Protein AF-A0A7U6KP76-F1 (afdb_monomer_lite)

Radius of gyration: 17.8 Å; chains: 1; bounding box: 44×35×62 Å

Sequence (121 aa):
MTNNLALEFPNYSSHRLFSEAQISKIESLHIPTIIRFMLADRYETKFINSTSSTWEFFYSGRKEYIDFTEENYLDKHEIKLLKFFLAYYSQINSPAYLSRYFKQVRSEFHKLIKMTTLLVI

Secondary structure (DSSP, 8-state):
-------------S---S-HHHHHHHHH----SEEE-TT--TTS--EEETTSSEEEEEETTEEEEEES---TT--HHHHHHHHHHHHHHHHHS-GGGHHHHHHHHHHHHHHHHHHHHHTT-

pLDDT: mean 84.82, std 16.93, range [37.19, 97.56]

Structure (mmCIF, N/CA/C/O backbone):
data_AF-A0A7U6KP76-F1
#
_entry.id   AF-A0A7U6KP76-F1
#
loop_
_atom_site.group_PDB
_atom_site.id
_atom_site.type_symbol
_atom_site.label_atom_id
_atom_site.label_alt_id
_atom_site.label_comp_id
_atom_site.label_asym_id
_atom_site.label_entity_id
_atom_site.label_seq_id
_atom_site.pdbx_PDB_ins_code
_atom_site.Cartn_x
_atom_site.Cartn_y
_atom_site.Cartn_z
_atom_site.occupancy
_atom_site.B_iso_or_equiv
_atom_site.auth_seq_id
_atom_site.auth_comp_id
_atom_site.auth_asym_id
_atom_site.auth_atom_id
_atom_site.pdbx_PDB_model_num
ATOM 1 N N . MET A 1 1 ? -1.600 22.925 43.875 1.00 37.19 1 MET A N 1
ATOM 2 C CA . MET A 1 1 ? -1.995 23.386 42.526 1.00 37.19 1 MET A CA 1
ATOM 3 C C . MET A 1 1 ? -2.269 22.147 41.692 1.00 37.19 1 MET A C 1
ATOM 5 O O . MET A 1 1 ? -1.614 21.139 41.903 1.00 37.19 1 MET A O 1
ATOM 9 N N . THR A 1 2 ? -3.336 22.188 40.908 1.00 39.00 2 THR A N 1
ATOM 10 C CA . THR A 1 2 ? -4.122 21.065 40.381 1.00 39.00 2 THR A CA 1
ATOM 11 C C . THR A 1 2 ? -3.349 20.126 39.450 1.00 39.00 2 THR A C 1
ATOM 13 O O . THR A 1 2 ? -2.859 20.544 38.405 1.00 39.00 2 THR A O 1
ATOM 16 N N . ASN A 1 3 ? -3.318 18.835 39.802 1.00 47.19 3 ASN A N 1
ATOM 17 C CA . ASN A 1 3 ? -3.003 17.749 38.877 1.00 47.19 3 ASN A CA 1
ATOM 18 C C . ASN A 1 3 ? -4.165 17.629 37.886 1.00 47.19 3 ASN A C 1
ATOM 20 O O . ASN A 1 3 ? -5.166 16.976 38.178 1.00 47.19 3 ASN A O 1
ATOM 24 N N . ASN A 1 4 ? -4.056 18.280 36.732 1.00 51.50 4 ASN A N 1
ATOM 25 C CA . ASN A 1 4 ? -4.952 18.008 35.616 1.00 51.50 4 ASN A CA 1
ATOM 26 C C . ASN A 1 4 ? -4.583 16.637 35.038 1.00 51.50 4 ASN A C 1
ATOM 28 O O . ASN A 1 4 ? -3.812 16.537 34.090 1.00 51.50 4 ASN A O 1
ATOM 32 N N . LEU A 1 5 ? -5.150 15.577 35.618 1.00 55.56 5 LEU A N 1
ATOM 33 C CA . LEU A 1 5 ? -5.383 14.315 34.919 1.00 55.56 5 LEU A CA 1
ATOM 34 C C . LEU A 1 5 ? -6.484 14.580 33.887 1.00 55.56 5 LEU A C 1
ATOM 36 O O . LEU A 1 5 ? -7.627 14.156 34.055 1.00 55.56 5 LEU A O 1
ATOM 40 N N . ALA A 1 6 ? -6.169 15.361 32.852 1.00 56.75 6 ALA A N 1
ATOM 41 C CA . ALA A 1 6 ? -6.983 15.339 31.655 1.00 56.75 6 ALA A CA 1
ATOM 42 C C . ALA A 1 6 ? -6.924 13.891 31.165 1.00 56.75 6 ALA A C 1
ATOM 44 O O . ALA A 1 6 ? -5.860 13.398 30.800 1.00 56.75 6 ALA A O 1
ATOM 45 N N . LEU A 1 7 ? -8.049 13.183 31.269 1.00 52.12 7 LEU A N 1
ATOM 46 C CA . LEU A 1 7 ? -8.255 11.935 30.555 1.00 52.12 7 LEU A CA 1
ATOM 47 C C . LEU A 1 7 ? -8.071 12.279 29.078 1.00 52.12 7 LEU A C 1
ATOM 49 O O . LEU A 1 7 ? -8.972 12.833 28.450 1.00 52.12 7 LEU A O 1
ATOM 53 N N . GLU A 1 8 ? -6.872 12.040 28.553 1.00 48.31 8 GLU A N 1
ATOM 54 C CA . GLU A 1 8 ? -6.623 12.081 27.123 1.00 48.31 8 GLU A CA 1
ATOM 55 C C . GLU A 1 8 ? -7.457 10.956 26.522 1.00 48.31 8 GLU A C 1
ATOM 57 O O . GLU A 1 8 ? -7.080 9.784 26.545 1.00 48.31 8 GLU A O 1
ATOM 62 N N . PHE A 1 9 ? -8.652 11.304 26.051 1.00 46.28 9 PHE A N 1
ATOM 63 C CA . PHE A 1 9 ? -9.411 10.407 25.206 1.00 46.28 9 PHE A CA 1
ATOM 64 C C . PHE A 1 9 ? -8.574 10.215 23.946 1.00 46.28 9 PHE A C 1
ATOM 66 O O . PHE A 1 9 ? -8.256 11.207 23.281 1.00 46.28 9 PHE A O 1
ATOM 73 N N . PRO A 1 10 ? -8.175 8.977 23.620 1.00 47.88 10 PRO A N 1
ATOM 74 C CA . PRO A 1 10 ? -7.457 8.738 22.387 1.00 47.88 10 PRO A CA 1
ATOM 75 C C . PRO A 1 10 ? -8.313 9.282 21.249 1.00 47.88 10 PRO A C 1
ATOM 77 O O . PRO A 1 10 ? -9.529 9.074 21.230 1.00 47.88 10 PRO A O 1
ATOM 80 N N . ASN A 1 11 ? -7.684 10.018 20.337 1.00 48.66 11 ASN A N 1
ATOM 81 C CA . ASN A 1 11 ? -8.315 10.481 19.111 1.00 48.66 11 ASN A CA 1
ATOM 82 C C . ASN A 1 11 ? -8.588 9.255 18.229 1.00 48.66 11 ASN A C 1
ATOM 84 O O . ASN A 1 11 ? -7.824 8.933 17.320 1.00 48.66 11 ASN A O 1
ATOM 88 N N . TYR A 1 12 ? -9.613 8.491 18.593 1.00 48.12 12 TYR A N 1
ATOM 89 C CA . TYR A 1 12 ? -10.129 7.415 17.780 1.00 48.12 12 TYR A CA 1
ATOM 90 C C . TYR A 1 12 ? -10.826 8.068 16.594 1.00 48.12 12 TYR A C 1
ATOM 92 O O . TYR A 1 12 ? -11.663 8.958 16.764 1.00 48.12 12 TYR A O 1
ATOM 100 N N . SER A 1 13 ? -10.493 7.606 15.391 1.00 55.88 13 SER A N 1
ATOM 101 C CA . SER A 1 13 ? -11.395 7.724 14.254 1.00 55.88 13 SER A CA 1
ATOM 102 C C . SER A 1 13 ? -12.809 7.393 14.743 1.00 55.88 13 SER A C 1
ATOM 104 O O . SER A 1 13 ? -13.042 6.389 15.417 1.00 55.88 13 SER A O 1
ATOM 106 N N . SER A 1 14 ? -13.774 8.267 14.454 1.00 58.50 14 SER A N 1
ATOM 107 C CA . SER A 1 14 ? -15.172 8.086 14.880 1.00 58.50 14 SER A CA 1
ATOM 108 C C . SER A 1 14 ? -15.816 6.813 14.311 1.00 58.50 14 SER A C 1
ATOM 110 O O . SER A 1 14 ? -16.914 6.436 14.714 1.00 58.50 14 SER A O 1
ATOM 112 N N . HIS A 1 15 ? -15.129 6.139 13.388 1.00 68.19 15 HIS A N 1
ATOM 113 C CA . HIS A 1 15 ? -15.445 4.814 12.897 1.00 68.19 15 HIS A CA 1
ATOM 114 C C . HIS A 1 15 ? -14.357 3.839 13.344 1.00 68.19 15 HIS A C 1
ATOM 116 O O . HIS A 1 15 ? -13.188 3.993 13.015 1.00 68.19 15 HIS A O 1
ATOM 122 N N . ARG A 1 16 ? -14.754 2.793 14.065 1.00 73.56 16 ARG A N 1
ATOM 123 C CA . ARG A 1 16 ? -13.848 1.716 14.446 1.00 73.56 16 ARG A CA 1
ATOM 124 C C . ARG A 1 16 ? -14.246 0.444 13.712 1.00 73.56 16 ARG A C 1
ATOM 126 O O . ARG A 1 16 ? -15.211 -0.209 14.099 1.00 73.56 16 ARG A O 1
ATOM 133 N N . LEU A 1 17 ? -13.516 0.095 12.651 1.00 85.69 17 LEU A N 1
ATOM 134 C CA . LEU A 1 17 ? -13.758 -1.147 11.900 1.00 85.69 17 LEU A CA 1
ATOM 135 C C . LEU A 1 17 ? -13.255 -2.396 12.629 1.00 85.69 17 LEU A C 1
ATOM 137 O O . LEU A 1 17 ? -13.798 -3.484 12.442 1.00 85.69 17 LEU A O 1
ATOM 141 N N . PHE A 1 18 ? -12.199 -2.246 13.426 1.00 88.44 18 PHE A N 1
ATOM 142 C CA . PHE A 1 18 ? -11.435 -3.368 13.960 1.00 88.44 18 PHE A CA 1
ATOM 143 C C . PHE A 1 18 ? -11.498 -3.433 15.488 1.00 88.44 18 PHE A C 1
ATOM 145 O O . PHE A 1 18 ? -11.360 -2.424 16.185 1.00 88.44 18 PHE A O 1
ATOM 152 N N . SER A 1 19 ? -11.648 -4.642 16.028 1.00 90.44 19 SER A N 1
ATOM 153 C CA . SER A 1 19 ? -11.484 -4.911 17.46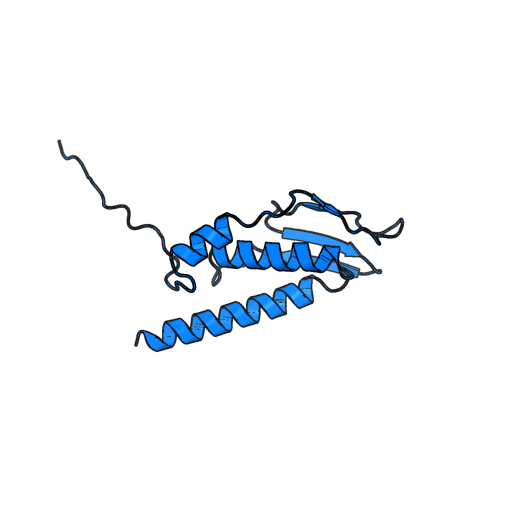1 1.00 90.44 19 SER A CA 1
ATOM 154 C C . SER A 1 19 ? -10.027 -4.728 17.909 1.00 90.44 19 SER A C 1
ATOM 156 O O . SER A 1 19 ? -9.117 -4.717 17.083 1.00 90.44 19 SER A O 1
ATOM 158 N N . GLU A 1 20 ? -9.772 -4.631 19.218 1.00 90.38 20 GLU A N 1
ATOM 159 C CA . GLU A 1 20 ? -8.400 -4.524 19.759 1.00 90.38 20 GLU A CA 1
ATOM 160 C C . GLU A 1 20 ? -7.499 -5.686 19.311 1.00 90.38 20 GLU A C 1
ATOM 162 O O . GLU A 1 20 ? -6.354 -5.490 18.907 1.00 90.38 20 GLU A O 1
ATOM 167 N N . ALA A 1 21 ? -8.036 -6.911 19.312 1.00 93.88 21 ALA A N 1
ATOM 168 C CA . ALA A 1 21 ? -7.302 -8.090 18.863 1.00 93.88 21 ALA A CA 1
ATOM 169 C C . ALA A 1 21 ? -6.927 -8.002 17.371 1.00 93.88 21 ALA A C 1
ATOM 171 O O . ALA A 1 21 ? -5.828 -8.397 16.976 1.00 93.88 21 ALA A O 1
ATOM 172 N N . GLN A 1 22 ? -7.820 -7.455 16.538 1.00 94.75 22 GLN A N 1
ATOM 173 C CA . GLN A 1 22 ? -7.550 -7.222 15.119 1.00 94.75 22 GLN A CA 1
ATOM 174 C C . GLN A 1 22 ? -6.529 -6.099 14.918 1.00 94.75 22 GLN A C 1
ATOM 176 O O . GLN A 1 22 ? -5.614 -6.273 14.117 1.00 94.75 22 GLN A O 1
ATOM 181 N N . ILE A 1 23 ? -6.625 -5.000 15.673 1.00 94.50 23 ILE A N 1
ATOM 182 C CA . ILE A 1 23 ? -5.647 -3.903 15.653 1.00 94.50 23 ILE A CA 1
ATOM 183 C C . ILE A 1 23 ? -4.249 -4.426 15.976 1.00 94.50 23 ILE A C 1
ATOM 185 O O . ILE A 1 23 ? -3.334 -4.230 15.180 1.00 94.50 23 ILE A O 1
ATOM 189 N N . SER A 1 24 ? -4.094 -5.183 17.064 1.00 95.00 24 SER A N 1
ATOM 190 C CA . SER A 1 24 ? -2.806 -5.783 17.432 1.00 95.00 24 SER A CA 1
ATOM 191 C C . SER A 1 24 ? -2.238 -6.654 16.302 1.00 95.00 24 SER A C 1
ATOM 193 O O . SER A 1 24 ? -1.043 -6.606 15.987 1.00 95.00 24 SER A O 1
ATOM 195 N N . LYS A 1 25 ? -3.102 -7.405 15.604 1.00 97.38 25 LYS A N 1
ATOM 196 C CA . LYS A 1 25 ? -2.679 -8.203 14.451 1.00 97.38 25 LYS A CA 1
ATOM 197 C C . LYS A 1 25 ? -2.247 -7.333 13.270 1.00 97.38 25 LYS A C 1
ATOM 199 O O . LYS A 1 25 ? -1.211 -7.627 12.675 1.00 97.38 25 LYS A O 1
ATOM 204 N N . ILE A 1 26 ? -2.985 -6.270 12.957 1.00 96.75 26 ILE A N 1
ATOM 205 C CA . ILE A 1 26 ? -2.635 -5.300 11.909 1.00 96.75 26 ILE A CA 1
ATOM 206 C C . ILE A 1 26 ? -1.294 -4.638 12.231 1.00 96.75 26 ILE A C 1
ATOM 208 O O . ILE A 1 26 ? -0.431 -4.526 11.363 1.00 96.75 26 ILE A O 1
ATOM 212 N N . GLU A 1 27 ? -1.070 -4.252 13.485 1.00 95.38 27 GLU A N 1
ATOM 213 C CA . GLU A 1 27 ? 0.185 -3.656 13.934 1.00 95.38 27 GLU A CA 1
ATOM 214 C C . GLU A 1 27 ? 1.376 -4.614 13.788 1.00 95.38 27 GLU A C 1
ATOM 216 O O . GLU A 1 27 ? 2.469 -4.171 13.432 1.00 95.38 27 GLU A O 1
ATOM 221 N N . SER A 1 28 ? 1.160 -5.922 13.939 1.00 97.31 28 SER A N 1
ATOM 222 C CA . SER A 1 28 ? 2.197 -6.942 13.727 1.00 97.31 28 SER A CA 1
ATOM 223 C C . SER A 1 28 ? 2.551 -7.203 12.255 1.00 97.31 28 SER A C 1
ATOM 225 O O . SER A 1 28 ? 3.560 -7.853 11.979 1.00 97.31 28 SER A O 1
ATOM 227 N N . LEU A 1 29 ? 1.749 -6.718 11.295 1.00 97.56 29 LEU A N 1
ATOM 228 C CA . LEU A 1 29 ? 2.018 -6.935 9.872 1.00 97.56 29 LEU A CA 1
ATOM 229 C C . LEU A 1 29 ? 3.313 -6.237 9.455 1.00 97.56 29 LEU A C 1
ATOM 231 O O . LEU A 1 29 ? 3.464 -5.019 9.600 1.00 97.56 29 LEU A O 1
ATOM 235 N N . HIS A 1 30 ? 4.227 -7.022 8.889 1.00 96.25 30 HIS A N 1
ATOM 236 C CA . HIS A 1 30 ? 5.468 -6.521 8.324 1.00 96.25 30 HIS A CA 1
ATOM 237 C C . HIS A 1 30 ? 5.252 -6.033 6.888 1.00 96.25 30 HIS A C 1
ATOM 239 O O . HIS A 1 30 ? 4.746 -6.768 6.040 1.00 96.25 30 HIS A O 1
ATOM 245 N N . ILE A 1 31 ? 5.686 -4.802 6.614 1.00 97.12 31 ILE A N 1
ATOM 246 C CA . ILE A 1 31 ? 5.787 -4.237 5.268 1.00 97.12 31 ILE A CA 1
ATOM 247 C C . ILE A 1 31 ? 7.263 -3.886 5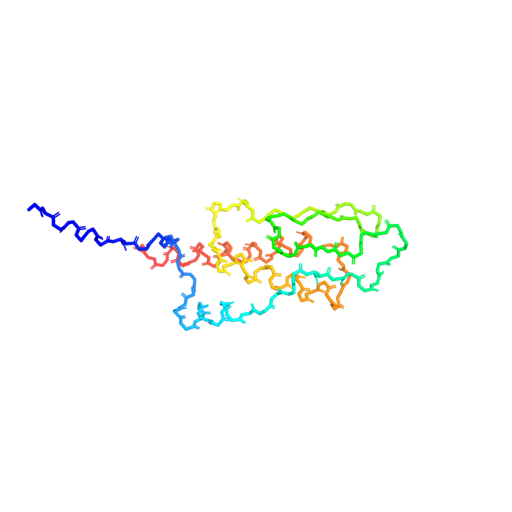.061 1.00 97.12 31 ILE A C 1
ATOM 249 O O . ILE A 1 31 ? 7.786 -3.066 5.821 1.00 97.12 31 ILE A O 1
ATOM 253 N N . PRO A 1 32 ? 7.952 -4.476 4.069 1.00 95.81 32 PRO A N 1
ATOM 254 C CA . PRO A 1 32 ? 9.335 -4.120 3.781 1.00 95.81 32 PRO A CA 1
ATOM 255 C C . PRO A 1 32 ? 9.461 -2.626 3.467 1.00 95.81 32 PRO A C 1
ATOM 257 O O . PRO A 1 32 ? 8.673 -2.095 2.684 1.00 95.81 32 PRO A O 1
ATOM 260 N N . THR A 1 33 ? 10.465 -1.945 4.027 1.00 97.25 33 THR A N 1
ATOM 261 C CA . THR A 1 33 ? 10.745 -0.523 3.732 1.00 97.25 33 THR A CA 1
ATOM 262 C C . THR A 1 33 ? 10.943 -0.293 2.236 1.00 97.25 33 THR A C 1
ATOM 264 O O . THR A 1 33 ? 10.459 0.687 1.682 1.00 97.25 33 THR A O 1
ATOM 267 N N . ILE A 1 34 ? 11.622 -1.226 1.566 1.00 97.44 34 ILE A N 1
ATOM 268 C CA . ILE A 1 34 ? 11.840 -1.208 0.120 1.00 97.44 34 ILE A CA 1
ATOM 269 C C . ILE A 1 34 ? 11.036 -2.347 -0.495 1.00 97.44 34 ILE A C 1
ATOM 271 O O . ILE A 1 34 ? 11.324 -3.517 -0.246 1.00 97.44 34 ILE A O 1
ATOM 275 N N . ILE A 1 35 ? 10.069 -2.003 -1.338 1.00 96.81 35 ILE A N 1
ATOM 276 C CA . ILE A 1 35 ? 9.288 -2.965 -2.117 1.00 96.81 35 ILE A CA 1
ATOM 277 C C . ILE A 1 35 ? 9.878 -2.978 -3.525 1.00 96.81 35 ILE A C 1
ATOM 279 O O . ILE A 1 35 ? 9.795 -1.979 -4.238 1.00 96.81 35 ILE A O 1
ATOM 283 N N . ARG A 1 36 ? 10.523 -4.082 -3.915 1.00 95.81 36 ARG A N 1
ATOM 284 C CA . ARG A 1 36 ? 11.181 -4.220 -5.224 1.00 95.81 36 ARG A CA 1
ATOM 285 C C . ARG A 1 36 ? 10.200 -4.729 -6.274 1.00 95.81 36 ARG A C 1
ATOM 287 O O . ARG A 1 36 ? 9.453 -5.668 -6.014 1.00 95.81 36 ARG A O 1
ATOM 294 N N . PHE A 1 37 ? 10.255 -4.162 -7.472 1.00 95.06 37 PHE A N 1
ATOM 295 C CA . PHE A 1 37 ? 9.531 -4.665 -8.635 1.00 95.06 37 PHE A CA 1
ATOM 296 C C . PHE A 1 37 ? 10.439 -5.638 -9.386 1.00 95.06 37 PHE A C 1
ATOM 298 O O . PHE A 1 37 ? 11.285 -5.239 -10.184 1.00 95.06 37 PHE A O 1
ATOM 305 N N . MET A 1 38 ? 10.295 -6.929 -9.082 1.00 88.81 38 MET A N 1
ATOM 306 C CA . MET A 1 38 ? 11.218 -7.978 -9.543 1.00 88.81 38 MET A CA 1
ATOM 307 C C . MET A 1 38 ? 11.266 -8.130 -11.067 1.00 88.81 38 MET A C 1
ATOM 309 O O . MET A 1 38 ? 12.284 -8.549 -11.608 1.00 88.81 38 MET A O 1
ATOM 313 N N . LEU A 1 39 ? 10.184 -7.761 -11.754 1.00 88.75 39 LEU A N 1
ATOM 314 C CA . LEU A 1 39 ? 10.047 -7.854 -13.207 1.00 88.75 39 LEU A CA 1
ATOM 315 C C . LEU A 1 39 ? 10.267 -6.504 -13.908 1.00 88.75 39 LEU A C 1
ATOM 317 O O . LEU A 1 39 ? 9.831 -6.331 -15.041 1.00 88.75 39 LEU A O 1
ATOM 321 N N . ALA A 1 40 ? 10.866 -5.520 -13.231 1.00 92.69 40 ALA A N 1
ATOM 322 C CA . ALA A 1 40 ? 11.071 -4.197 -13.806 1.00 92.69 40 ALA A CA 1
ATOM 323 C C . ALA A 1 40 ? 12.167 -4.196 -14.886 1.00 92.69 40 ALA A C 1
ATOM 325 O O . ALA A 1 40 ? 13.336 -4.460 -14.581 1.00 92.69 40 ALA A O 1
ATOM 326 N N . ASP A 1 41 ? 11.840 -3.785 -16.109 1.00 92.38 41 ASP A N 1
ATOM 327 C CA . ASP A 1 41 ? 12.790 -3.608 -17.214 1.00 92.38 41 ASP A CA 1
ATOM 328 C C . ASP A 1 41 ? 13.586 -2.296 -17.080 1.00 92.38 41 ASP A C 1
ATOM 330 O O . ASP A 1 41 ? 13.240 -1.424 -16.286 1.00 92.38 41 ASP A O 1
ATOM 334 N N . ARG A 1 42 ? 14.715 -2.156 -17.787 1.00 94.12 42 ARG A N 1
ATOM 335 C CA . ARG A 1 42 ? 15.760 -1.119 -17.659 1.00 94.12 42 ARG A CA 1
ATOM 336 C C . ARG A 1 42 ? 15.251 0.291 -17.349 1.00 94.12 42 ARG A C 1
ATOM 338 O O . ARG A 1 42 ? 15.852 0.955 -16.511 1.00 94.12 42 ARG A O 1
ATOM 345 N N . TYR A 1 43 ? 14.189 0.727 -18.017 1.00 94.19 43 TYR A N 1
ATOM 346 C CA . TYR A 1 43 ? 13.666 2.094 -17.936 1.00 94.19 43 TYR A CA 1
ATOM 347 C C . TYR A 1 43 ? 12.539 2.273 -16.910 1.00 94.19 43 TYR A C 1
ATOM 349 O O . TYR A 1 43 ? 12.017 3.372 -16.751 1.00 94.19 43 TYR A O 1
ATOM 357 N N . GLU A 1 44 ? 12.156 1.206 -16.215 1.00 96.19 44 GLU A N 1
ATOM 358 C CA . GLU A 1 44 ? 11.116 1.214 -15.194 1.00 96.19 44 GLU A CA 1
ATOM 359 C C . GLU A 1 44 ? 11.699 1.481 -13.803 1.00 96.19 44 GLU A C 1
ATOM 361 O O . GLU A 1 44 ? 12.848 1.143 -13.491 1.00 96.19 44 GLU A O 1
ATOM 366 N N . THR A 1 45 ? 10.872 2.054 -12.932 1.00 97.31 45 THR A N 1
ATOM 367 C CA . THR A 1 45 ? 11.167 2.176 -11.507 1.00 97.31 45 THR A CA 1
ATOM 368 C C . THR A 1 45 ? 11.394 0.788 -10.91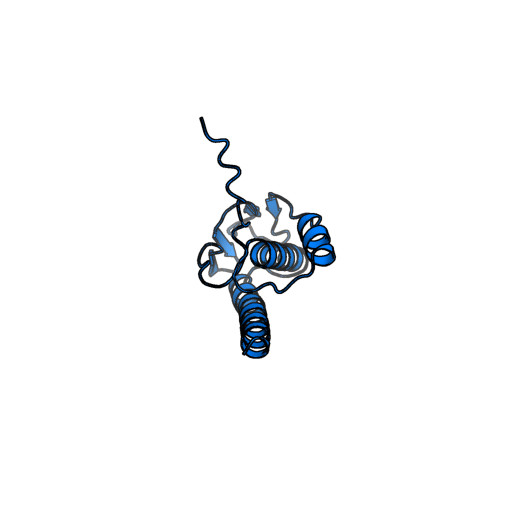0 1.00 97.31 45 THR A C 1
ATOM 370 O O . THR A 1 45 ? 10.620 -0.137 -11.131 1.00 97.31 45 THR A O 1
ATOM 373 N N . LYS A 1 46 ? 12.473 0.629 -10.138 1.00 96.12 46 LYS A N 1
ATOM 374 C CA . LYS A 1 46 ? 12.897 -0.678 -9.604 1.00 96.12 46 LYS A CA 1
ATOM 375 C C . LYS A 1 46 ? 12.320 -1.005 -8.238 1.00 96.12 46 LYS A C 1
ATOM 377 O O . LYS A 1 46 ? 12.280 -2.170 -7.846 1.00 96.12 46 LYS A O 1
ATOM 382 N N . PHE A 1 47 ? 11.949 0.017 -7.484 1.00 96.88 47 PHE A N 1
ATOM 383 C CA . PHE A 1 47 ? 11.420 -0.132 -6.143 1.00 96.88 47 PHE A CA 1
ATOM 384 C C . PHE A 1 47 ? 10.667 1.120 -5.714 1.00 96.88 47 PHE A C 1
ATOM 386 O O . PHE A 1 47 ? 10.874 2.201 -6.264 1.00 96.88 47 PHE A O 1
ATOM 393 N N . ILE A 1 48 ? 9.854 0.964 -4.678 1.00 97.38 48 ILE A N 1
ATOM 394 C CA . ILE A 1 48 ? 9.205 2.060 -3.960 1.00 97.38 48 ILE A CA 1
ATOM 395 C C . ILE A 1 48 ? 9.556 1.992 -2.473 1.00 97.38 48 ILE A C 1
ATOM 397 O O . ILE A 1 48 ? 9.851 0.916 -1.940 1.00 97.38 48 ILE A O 1
ATOM 401 N N . ASN A 1 49 ? 9.526 3.148 -1.807 1.00 97.38 49 ASN A N 1
ATOM 402 C CA . ASN A 1 49 ? 9.686 3.239 -0.361 1.00 97.38 49 ASN A CA 1
ATOM 403 C C . ASN A 1 49 ? 8.312 3.178 0.323 1.00 97.38 49 ASN A C 1
ATOM 405 O O . ASN A 1 49 ? 7.509 4.106 0.205 1.00 97.38 49 ASN A O 1
ATOM 409 N N . SER A 1 50 ? 8.045 2.101 1.060 1.00 95.38 50 SER A N 1
ATOM 410 C CA . SER A 1 50 ? 6.748 1.869 1.701 1.00 95.38 50 SER A CA 1
ATOM 411 C C . SER A 1 50 ? 6.446 2.833 2.853 1.00 95.38 50 SER A C 1
ATOM 413 O O . SER A 1 50 ? 5.271 3.060 3.169 1.00 95.38 50 SER A O 1
ATOM 415 N N . THR A 1 51 ? 7.476 3.450 3.445 1.00 94.88 51 THR A N 1
ATOM 416 C CA . THR A 1 51 ? 7.306 4.427 4.532 1.00 94.88 51 THR A CA 1
ATOM 417 C C . THR A 1 51 ? 6.817 5.780 4.030 1.00 94.88 51 THR A C 1
ATOM 419 O O . THR A 1 51 ? 6.236 6.532 4.808 1.00 94.88 51 THR A O 1
ATOM 422 N N . SER A 1 52 ? 6.970 6.068 2.733 1.00 95.44 52 SER A N 1
ATOM 423 C CA . SER A 1 52 ? 6.455 7.292 2.123 1.00 95.44 52 SER A CA 1
ATOM 424 C C . SER A 1 52 ? 4.931 7.371 2.230 1.00 95.44 52 SER A C 1
ATOM 426 O O . SER A 1 52 ? 4.222 6.364 2.120 1.00 95.44 52 SER A O 1
ATOM 428 N N . SER A 1 53 ? 4.418 8.580 2.437 1.00 93.31 53 SER A N 1
ATOM 429 C CA . SER A 1 53 ? 2.984 8.876 2.429 1.00 93.31 53 SER A CA 1
ATOM 430 C C . SER A 1 53 ? 2.389 8.902 1.018 1.00 93.31 53 SER A C 1
ATOM 432 O O . SER A 1 53 ? 1.175 8.868 0.859 1.00 93.31 53 SER A O 1
ATOM 434 N N . THR A 1 54 ? 3.241 8.877 -0.007 1.00 95.38 54 THR A N 1
ATOM 435 C CA . THR A 1 54 ? 2.861 8.741 -1.414 1.00 95.38 54 THR A CA 1
ATOM 436 C C . THR A 1 54 ? 3.758 7.721 -2.107 1.00 95.38 54 THR A C 1
ATOM 438 O O . THR A 1 54 ? 4.955 7.633 -1.818 1.00 95.38 54 THR A O 1
ATOM 441 N N . TRP A 1 55 ? 3.202 6.939 -3.030 1.00 96.94 55 TRP A N 1
ATOM 442 C CA . TRP A 1 55 ? 3.972 6.087 -3.935 1.00 96.94 55 TRP A CA 1
ATOM 443 C C . TRP A 1 55 ? 3.833 6.602 -5.358 1.00 96.94 55 TRP A C 1
ATOM 445 O O . TRP A 1 55 ? 2.739 6.625 -5.917 1.00 96.94 55 TRP A O 1
ATOM 455 N N . GLU A 1 56 ? 4.962 6.974 -5.947 1.00 97.06 56 GLU A N 1
ATOM 456 C CA . GLU A 1 56 ? 5.073 7.416 -7.330 1.00 97.06 56 GLU A CA 1
ATOM 457 C C . GLU A 1 56 ? 6.100 6.539 -8.037 1.00 97.06 56 GLU A C 1
ATOM 459 O O . GLU A 1 56 ? 7.208 6.336 -7.534 1.00 97.06 56 GLU A O 1
ATOM 464 N N . PHE A 1 57 ? 5.730 5.988 -9.189 1.00 97.56 57 PHE A N 1
ATOM 465 C CA . PHE A 1 57 ? 6.629 5.141 -9.962 1.00 97.56 57 PHE A CA 1
ATOM 466 C C . PHE A 1 57 ? 6.230 5.087 -11.436 1.00 97.56 57 PHE A C 1
ATOM 468 O O . PHE A 1 57 ? 5.081 5.332 -11.804 1.00 97.56 57 PHE A O 1
ATOM 475 N N . PHE A 1 58 ? 7.195 4.756 -12.288 1.00 97.19 58 PHE A N 1
ATOM 476 C CA . PHE A 1 58 ? 6.990 4.510 -13.708 1.00 97.19 58 PHE A CA 1
ATOM 477 C C . PHE A 1 58 ? 7.137 3.017 -14.002 1.00 97.19 58 PHE A C 1
ATOM 479 O O . PHE A 1 58 ? 8.172 2.424 -13.696 1.00 97.19 58 PHE A O 1
ATOM 486 N N . TYR A 1 59 ? 6.111 2.402 -14.584 1.00 96.06 59 TYR A N 1
ATOM 487 C CA . TYR A 1 5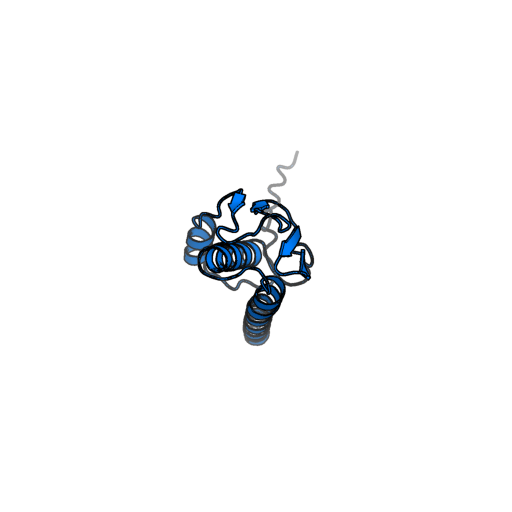9 ? 6.103 0.976 -14.903 1.00 96.06 59 TYR A CA 1
ATOM 488 C C . TYR A 1 59 ? 5.214 0.700 -16.121 1.00 96.06 59 TYR A C 1
ATOM 490 O O . TYR A 1 59 ? 4.144 1.290 -16.266 1.00 96.06 59 TYR A O 1
ATOM 498 N N . SER A 1 60 ? 5.658 -0.175 -17.023 1.00 93.00 60 SER A N 1
ATOM 499 C CA . SER A 1 60 ? 4.978 -0.557 -18.268 1.00 93.00 60 SER A CA 1
ATOM 500 C C . SER A 1 60 ? 4.501 0.638 -19.103 1.00 93.00 60 SER A C 1
ATOM 502 O O . SER A 1 60 ? 3.371 0.672 -19.596 1.00 93.00 60 SER A O 1
ATOM 504 N N . GLY A 1 61 ? 5.357 1.656 -19.235 1.00 92.75 61 GLY A N 1
ATOM 505 C CA . GLY A 1 61 ? 5.062 2.860 -20.015 1.00 92.75 61 GLY A CA 1
ATOM 506 C C . GLY A 1 61 ? 4.122 3.860 -19.332 1.00 92.75 61 GLY A C 1
ATOM 507 O O . GLY A 1 61 ? 3.688 4.814 -19.976 1.00 92.75 61 GLY A O 1
ATOM 508 N N . ARG A 1 62 ? 3.770 3.657 -18.056 1.00 92.00 62 ARG A N 1
ATOM 509 C CA . ARG A 1 62 ? 2.789 4.477 -17.330 1.00 92.00 62 ARG A CA 1
ATOM 510 C C . ARG A 1 62 ? 3.365 5.024 -16.037 1.00 92.00 62 ARG A C 1
ATOM 512 O O . ARG A 1 62 ? 4.135 4.356 -15.355 1.00 92.00 62 ARG A O 1
ATOM 519 N N . LYS A 1 63 ? 2.943 6.239 -15.694 1.00 95.25 63 LYS A N 1
ATOM 520 C CA . LYS A 1 63 ? 3.179 6.839 -14.384 1.00 95.25 63 LYS A CA 1
ATOM 521 C C . LYS A 1 63 ? 2.018 6.481 -13.460 1.00 95.25 63 LYS A C 1
ATOM 523 O O . LYS A 1 63 ? 0.871 6.795 -13.766 1.00 95.25 63 LYS A O 1
ATOM 528 N N . GLU A 1 64 ? 2.332 5.845 -12.346 1.00 95.94 64 GLU A N 1
ATOM 529 C CA . GLU A 1 64 ? 1.397 5.516 -11.276 1.00 95.94 64 GLU A CA 1
ATOM 530 C C . GLU A 1 64 ? 1.630 6.464 -10.095 1.00 95.94 64 GLU A C 1
ATOM 532 O O . GLU A 1 64 ? 2.770 6.814 -9.777 1.00 95.94 64 GLU A O 1
ATOM 537 N N . TYR A 1 65 ? 0.540 6.880 -9.452 1.00 95.62 65 TYR A N 1
ATOM 538 C CA . TYR A 1 65 ? 0.560 7.723 -8.262 1.00 95.62 65 TYR A CA 1
ATOM 539 C C . TYR A 1 65 ? -0.503 7.244 -7.273 1.00 95.62 65 TYR A C 1
ATOM 541 O O . TYR A 1 65 ? -1.667 7.048 -7.637 1.00 95.62 65 TYR A O 1
ATOM 549 N N . ILE A 1 66 ? -0.085 7.029 -6.030 1.00 95.31 66 ILE A N 1
ATOM 550 C CA . ILE A 1 66 ? -0.929 6.612 -4.913 1.00 95.31 66 ILE A CA 1
ATOM 551 C C . ILE A 1 66 ? -0.649 7.556 -3.755 1.00 95.31 66 ILE A C 1
ATOM 553 O O . ILE A 1 66 ? 0.495 7.671 -3.320 1.00 95.31 66 ILE A O 1
ATOM 557 N N . ASP A 1 67 ? -1.697 8.193 -3.249 1.00 93.38 67 ASP A N 1
ATOM 558 C CA . ASP A 1 67 ? -1.629 9.078 -2.096 1.00 93.38 67 ASP A CA 1
ATOM 559 C C . ASP A 1 67 ? -2.335 8.429 -0.903 1.00 93.38 67 ASP A C 1
ATOM 561 O O . ASP A 1 67 ? -3.516 8.084 -0.981 1.00 93.38 67 ASP A O 1
ATOM 565 N N . PHE A 1 68 ? -1.593 8.228 0.187 1.00 91.25 68 PHE A N 1
ATOM 566 C CA . PHE A 1 68 ? -2.125 7.697 1.440 1.00 91.25 68 PHE A CA 1
ATOM 567 C C . PHE A 1 68 ? -2.540 8.811 2.415 1.00 91.25 68 PHE A C 1
ATOM 569 O O . PHE A 1 68 ? -3.029 8.484 3.490 1.00 91.25 68 PHE A O 1
ATOM 576 N N . THR A 1 69 ? -2.354 10.086 2.048 1.00 85.12 69 THR A N 1
ATOM 577 C CA . THR A 1 69 ? -2.675 11.274 2.863 1.00 85.12 69 THR A CA 1
ATOM 578 C C . THR A 1 69 ? -4.057 11.861 2.597 1.00 85.12 69 THR A C 1
ATOM 580 O O . THR A 1 69 ? -4.489 12.747 3.331 1.00 85.12 69 THR A O 1
ATOM 583 N N . GLU A 1 70 ? -4.785 11.376 1.580 1.00 65.56 70 GLU A N 1
ATOM 584 C CA . GLU A 1 70 ? -6.211 11.685 1.386 1.00 65.56 70 GLU A CA 1
ATOM 585 C C . GLU A 1 70 ? -7.037 11.003 2.504 1.00 65.56 70 GLU A C 1
ATOM 587 O O . GLU A 1 70 ? -7.767 10.035 2.290 1.00 65.56 70 GLU A O 1
ATOM 592 N N . GLU A 1 71 ? -6.850 11.501 3.725 1.00 57.16 71 GLU A N 1
ATOM 593 C CA . GLU A 1 71 ? -7.121 10.888 5.031 1.00 57.16 71 GLU A CA 1
ATOM 594 C C . GLU A 1 71 ? -8.529 11.147 5.559 1.00 57.16 71 GLU A C 1
ATOM 596 O O . GLU A 1 71 ? -8.863 10.695 6.649 1.00 57.16 71 GLU A O 1
ATOM 601 N N . ASN A 1 72 ? -9.398 11.834 4.812 1.00 60.59 72 ASN A N 1
ATOM 602 C CA . ASN A 1 72 ? -10.689 12.262 5.364 1.00 60.59 72 ASN A CA 1
ATOM 603 C C . ASN A 1 72 ? -11.584 11.100 5.846 1.00 60.59 72 ASN A C 1
ATOM 605 O O . ASN A 1 72 ? -12.571 11.359 6.530 1.00 60.59 72 ASN A O 1
ATOM 609 N N . TYR A 1 73 ? -11.263 9.838 5.519 1.00 65.94 73 TYR A N 1
ATOM 610 C CA . TYR A 1 73 ? -12.094 8.685 5.874 1.00 65.94 73 TYR A CA 1
ATOM 611 C C . TYR A 1 73 ? -11.360 7.388 6.239 1.00 65.94 73 TYR A C 1
ATOM 613 O O . TYR A 1 73 ? -12.054 6.414 6.493 1.00 65.94 73 TYR A O 1
ATOM 621 N N . LEU A 1 74 ? -10.024 7.323 6.255 1.00 84.56 74 LEU A N 1
ATOM 622 C CA . LEU A 1 74 ? -9.301 6.108 6.667 1.00 84.56 74 LEU A CA 1
ATOM 623 C C . LEU A 1 74 ? -8.401 6.420 7.855 1.00 84.56 74 LEU A C 1
ATOM 625 O O . LEU A 1 74 ? -7.691 7.422 7.831 1.00 84.56 74 LEU A O 1
ATOM 629 N N . ASP A 1 75 ? -8.392 5.548 8.859 1.00 87.00 75 ASP A N 1
ATOM 630 C CA . ASP A 1 75 ? -7.457 5.650 9.966 1.00 87.00 75 ASP A CA 1
ATOM 631 C C . ASP A 1 75 ? -6.137 4.919 9.667 1.00 87.00 75 ASP A C 1
ATOM 633 O O . ASP A 1 75 ? -5.941 4.261 8.634 1.00 87.00 75 ASP A O 1
ATOM 637 N N . LYS A 1 76 ? -5.164 5.084 10.568 1.00 90.06 76 LYS A N 1
ATOM 638 C CA . LYS A 1 76 ? -3.809 4.536 10.414 1.00 90.06 76 LYS A CA 1
ATOM 639 C C . LYS A 1 76 ? -3.788 3.014 10.191 1.00 90.06 76 LYS A C 1
ATOM 641 O O . LYS A 1 76 ? -2.870 2.512 9.539 1.00 90.06 76 LYS A O 1
ATOM 646 N N . HIS A 1 77 ? -4.757 2.269 10.723 1.00 91.88 77 HIS A N 1
ATOM 647 C CA . HIS A 1 77 ? -4.845 0.816 10.605 1.00 91.88 77 HIS A CA 1
ATOM 648 C C . HIS A 1 77 ? -5.407 0.397 9.245 1.00 91.88 77 HIS A C 1
ATOM 650 O O . HIS A 1 77 ? -4.841 -0.517 8.637 1.00 91.88 77 HIS A O 1
ATOM 656 N N . GLU A 1 78 ? -6.437 1.074 8.714 1.00 92.12 78 GLU A N 1
ATOM 657 C CA . GLU A 1 78 ? -6.874 0.839 7.331 1.00 92.12 78 GLU A CA 1
ATOM 658 C C . GLU A 1 78 ? -5.757 1.191 6.348 1.00 92.12 78 GLU A C 1
ATOM 660 O O . GLU A 1 78 ? -5.480 0.412 5.435 1.00 92.12 78 GLU A O 1
ATOM 665 N N . ILE A 1 79 ? -5.054 2.311 6.563 1.00 92.81 79 ILE A N 1
ATOM 666 C CA . ILE A 1 79 ? -3.902 2.701 5.735 1.00 92.81 79 ILE A CA 1
ATOM 667 C C . ILE A 1 79 ? -2.811 1.627 5.792 1.00 92.81 79 ILE A C 1
ATOM 669 O O . ILE A 1 79 ? -2.264 1.245 4.753 1.00 92.81 79 ILE A O 1
ATOM 673 N N . LYS A 1 80 ? -2.500 1.094 6.982 1.00 95.06 80 LYS A N 1
ATOM 674 C CA . LYS A 1 80 ? -1.502 0.028 7.137 1.00 95.06 80 LYS A CA 1
ATOM 675 C C . LYS A 1 80 ? -1.903 -1.245 6.394 1.00 95.06 80 LYS A C 1
ATOM 677 O O . LYS A 1 80 ? -1.078 -1.791 5.661 1.00 95.06 80 LYS A O 1
ATOM 682 N N . LEU A 1 81 ? -3.146 -1.703 6.540 1.00 95.44 81 LEU A N 1
ATOM 683 C CA . LEU A 1 81 ? -3.653 -2.866 5.803 1.00 95.44 81 LEU A CA 1
ATOM 684 C C . LEU A 1 81 ? -3.610 -2.645 4.296 1.00 95.44 81 LEU A C 1
ATOM 686 O O . LEU A 1 81 ? -3.180 -3.517 3.544 1.00 95.44 81 LEU A O 1
ATOM 690 N N . LEU A 1 82 ? -4.017 -1.462 3.855 1.00 94.62 82 LEU A N 1
ATOM 691 C CA . LEU A 1 82 ? -4.025 -1.105 2.453 1.00 94.62 82 LEU A CA 1
ATOM 692 C C . LEU A 1 82 ? -2.598 -1.115 1.876 1.00 94.62 82 LEU A C 1
ATOM 694 O O . LEU A 1 82 ? -2.363 -1.741 0.841 1.00 94.62 82 LEU A O 1
ATOM 698 N N . LYS A 1 83 ? -1.619 -0.520 2.573 1.00 96.19 83 LYS A N 1
ATOM 699 C CA . LYS A 1 83 ? -0.199 -0.601 2.189 1.00 96.19 83 LYS A CA 1
ATOM 700 C C . LYS A 1 83 ? 0.301 -2.044 2.171 1.00 96.19 83 LYS A C 1
ATOM 702 O O . LYS A 1 83 ? 1.013 -2.419 1.243 1.00 96.19 83 LYS A O 1
ATOM 707 N N . PHE A 1 84 ? -0.088 -2.860 3.152 1.00 96.88 84 PHE A N 1
ATOM 708 C CA . PHE A 1 84 ? 0.277 -4.275 3.215 1.00 96.88 84 PHE A CA 1
ATOM 709 C C . PHE A 1 84 ? -0.252 -5.059 2.005 1.00 96.88 84 PHE A C 1
ATOM 711 O O . PHE A 1 84 ? 0.522 -5.758 1.349 1.00 96.88 84 PHE A O 1
ATOM 718 N N . PHE A 1 85 ? -1.531 -4.903 1.651 1.00 95.62 85 PHE A N 1
ATOM 719 C CA . PHE A 1 85 ? -2.120 -5.585 0.496 1.00 95.62 85 PHE A CA 1
ATOM 720 C C . PHE A 1 85 ? -1.470 -5.171 -0.820 1.00 95.62 85 PHE A C 1
ATOM 722 O O . PHE A 1 85 ? -1.167 -6.033 -1.642 1.00 95.62 85 PHE A O 1
ATOM 729 N N . LEU A 1 86 ? -1.212 -3.876 -1.017 1.00 95.81 86 LEU A N 1
ATOM 730 C CA . LEU A 1 86 ? -0.540 -3.401 -2.226 1.00 95.81 86 LEU A CA 1
ATOM 731 C C . LEU A 1 86 ? 0.910 -3.886 -2.302 1.00 95.81 86 LEU A C 1
ATOM 733 O O . LEU A 1 86 ? 1.353 -4.310 -3.369 1.00 95.81 86 LEU A O 1
ATOM 737 N N . ALA A 1 87 ? 1.634 -3.868 -1.178 1.00 95.69 87 ALA A N 1
ATOM 738 C CA . ALA A 1 87 ? 2.990 -4.394 -1.104 1.00 95.69 87 ALA A CA 1
ATOM 739 C C . ALA A 1 87 ? 3.008 -5.872 -1.497 1.00 95.69 87 ALA A C 1
ATOM 741 O O . ALA A 1 87 ? 3.717 -6.238 -2.432 1.00 95.69 87 ALA A O 1
ATOM 742 N N . TYR A 1 88 ? 2.167 -6.694 -0.866 1.00 94.31 88 TYR A N 1
ATOM 743 C CA . TYR A 1 88 ? 2.057 -8.114 -1.180 1.00 94.31 88 TYR A CA 1
ATOM 744 C C . TYR A 1 88 ? 1.670 -8.346 -2.646 1.00 94.31 88 TYR A C 1
ATOM 746 O O . TYR A 1 88 ? 2.367 -9.071 -3.351 1.00 94.31 88 TYR A O 1
ATOM 754 N N . TYR A 1 89 ? 0.630 -7.664 -3.139 1.00 93.44 89 TYR A N 1
ATOM 755 C CA . TYR A 1 89 ? 0.187 -7.756 -4.531 1.00 93.44 89 TYR A CA 1
ATOM 756 C C . TYR A 1 89 ? 1.324 -7.450 -5.514 1.00 93.44 89 TYR A C 1
ATOM 758 O O . TYR A 1 89 ? 1.519 -8.198 -6.467 1.00 93.44 89 TYR A O 1
ATOM 766 N N . SER A 1 90 ? 2.111 -6.398 -5.269 1.00 93.50 90 SER A N 1
ATOM 767 C CA . SER A 1 90 ? 3.223 -6.001 -6.146 1.00 93.50 90 SER A CA 1
ATOM 768 C C . SER A 1 90 ? 4.394 -6.991 -6.180 1.00 93.50 90 SER A C 1
ATOM 770 O O . SER A 1 90 ? 5.227 -6.914 -7.079 1.00 93.50 90 SER A O 1
ATOM 772 N N . GLN A 1 91 ? 4.487 -7.900 -5.201 1.00 91.00 91 GLN A N 1
ATOM 773 C CA . GLN A 1 91 ? 5.512 -8.949 -5.189 1.00 91.00 91 GLN A CA 1
ATOM 774 C C . GLN A 1 91 ? 5.129 -10.148 -6.058 1.00 91.00 91 GLN A C 1
ATOM 776 O O . GLN A 1 91 ? 6.010 -10.833 -6.568 1.00 91.00 91 GLN A O 1
ATOM 781 N N . ILE A 1 92 ? 3.830 -10.406 -6.224 1.00 90.69 92 ILE A N 1
ATOM 782 C CA . ILE A 1 92 ? 3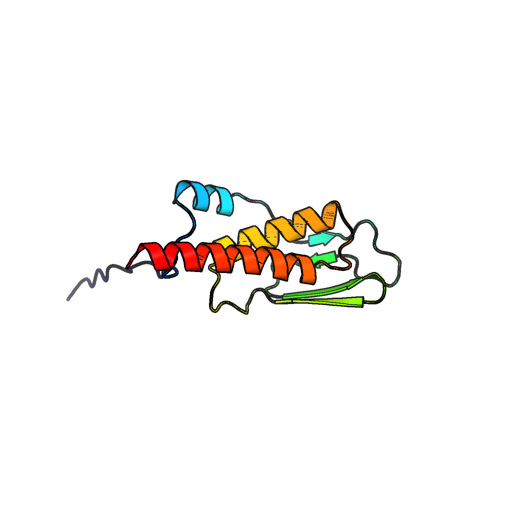.317 -11.570 -6.961 1.00 90.69 92 ILE A CA 1
ATOM 783 C C . ILE A 1 92 ? 2.731 -11.206 -8.333 1.00 90.69 92 ILE A C 1
ATOM 785 O O . ILE A 1 92 ? 2.608 -12.074 -9.191 1.00 90.69 92 ILE A O 1
ATOM 789 N N . ASN A 1 93 ? 2.386 -9.935 -8.556 1.00 91.12 93 ASN A N 1
ATOM 790 C CA . ASN A 1 93 ? 1.747 -9.439 -9.772 1.00 91.12 93 ASN A CA 1
ATOM 791 C C . ASN A 1 93 ? 2.457 -8.194 -10.318 1.00 91.12 93 ASN A C 1
ATOM 793 O O . ASN A 1 93 ? 3.206 -7.515 -9.616 1.00 91.12 93 ASN A O 1
ATOM 797 N N . SER A 1 94 ? 2.148 -7.841 -11.568 1.00 91.31 94 SER A N 1
ATOM 798 C CA . SER A 1 94 ? 2.615 -6.587 -12.167 1.00 91.31 94 SER A CA 1
ATOM 799 C C . SER A 1 94 ? 2.095 -5.357 -11.396 1.00 91.31 94 SER A C 1
ATOM 801 O O . SER A 1 94 ? 0.883 -5.254 -11.161 1.00 91.31 94 SER A O 1
ATOM 803 N N . PRO A 1 95 ? 2.965 -4.385 -11.056 1.00 93.25 95 PRO A N 1
ATOM 804 C CA . PRO A 1 95 ? 2.576 -3.139 -10.398 1.00 93.25 95 PRO A CA 1
ATOM 805 C C . PRO A 1 95 ? 1.954 -2.105 -11.355 1.00 93.25 95 PRO A C 1
ATOM 807 O O . PRO A 1 95 ? 1.539 -1.045 -10.894 1.00 93.25 95 PRO A O 1
ATOM 810 N N . ALA A 1 96 ? 1.825 -2.400 -12.658 1.00 91.50 96 ALA A N 1
ATOM 811 C CA . ALA A 1 96 ? 1.340 -1.475 -13.696 1.00 91.50 96 ALA A CA 1
ATOM 812 C C . ALA A 1 96 ? -0.056 -0.862 -13.455 1.00 91.50 96 ALA A C 1
ATOM 814 O O . ALA A 1 96 ? -0.441 0.056 -14.169 1.00 91.50 96 ALA A O 1
ATOM 815 N N . TYR A 1 97 ? -0.828 -1.390 -12.500 1.00 91.19 97 TYR A N 1
ATOM 816 C CA . TYR A 1 97 ? -2.173 -0.914 -12.157 1.00 91.19 97 TYR A CA 1
ATOM 817 C C . TYR A 1 97 ? -2.382 -0.783 -10.646 1.00 91.19 97 TYR A C 1
ATOM 819 O O . TYR A 1 97 ? -3.513 -0.879 -10.159 1.00 91.19 97 TYR A O 1
ATOM 827 N N . LEU A 1 98 ? -1.307 -0.610 -9.874 1.00 94.19 98 LEU A N 1
ATOM 828 C CA . LEU A 1 98 ? -1.383 -0.614 -8.414 1.00 94.19 98 LEU A CA 1
ATOM 829 C C . LEU A 1 98 ? -2.319 0.483 -7.877 1.00 94.19 98 LEU A C 1
ATOM 831 O O . LEU A 1 98 ? -3.059 0.226 -6.928 1.00 94.19 98 LEU A O 1
ATOM 835 N N . SER A 1 99 ? -2.392 1.658 -8.521 1.00 94.44 99 SER A N 1
ATOM 836 C CA . SER A 1 99 ? -3.343 2.715 -8.134 1.00 94.44 99 SER A CA 1
ATOM 837 C C . SER A 1 99 ? -4.808 2.322 -8.351 1.00 94.44 99 SER A C 1
ATOM 839 O O . SER A 1 99 ? -5.697 2.772 -7.625 1.00 94.44 99 SER A O 1
ATOM 841 N N . ARG A 1 100 ? -5.094 1.445 -9.321 1.00 93.88 100 ARG A N 1
ATOM 842 C CA . ARG A 1 100 ? -6.442 0.907 -9.536 1.00 93.88 100 ARG A CA 1
ATOM 843 C C . ARG A 1 100 ? -6.830 -0.047 -8.407 1.00 93.88 100 ARG A C 1
ATOM 845 O O . ARG A 1 100 ? -7.960 0.032 -7.926 1.00 93.88 100 ARG A O 1
ATOM 852 N N . TYR A 1 101 ? -5.912 -0.908 -7.972 1.00 93.62 101 TYR A N 1
ATOM 853 C CA . TYR A 1 101 ? -6.133 -1.795 -6.825 1.00 93.62 101 TYR A CA 1
ATOM 854 C C . TYR A 1 101 ? -6.282 -1.011 -5.525 1.00 93.62 101 TYR A C 1
ATOM 856 O O . TYR A 1 101 ? -7.197 -1.287 -4.753 1.00 93.62 101 TYR A O 1
ATOM 864 N N . PHE A 1 102 ? -5.469 0.030 -5.336 1.00 94.38 102 PHE A N 1
ATOM 865 C CA . PHE A 1 102 ? -5.627 0.981 -4.238 1.00 94.38 102 PHE A CA 1
ATOM 866 C C . PHE A 1 102 ? -7.054 1.532 -4.173 1.00 94.38 102 PHE A C 1
ATOM 868 O O . PHE A 1 102 ? -7.715 1.416 -3.143 1.00 94.38 102 PHE A O 1
ATOM 875 N N . LYS A 1 103 ? -7.562 2.071 -5.289 1.00 93.19 103 LYS A N 1
ATOM 876 C CA . LYS A 1 103 ? -8.914 2.646 -5.365 1.00 93.19 103 LYS A CA 1
ATOM 877 C C . LYS A 1 103 ? -10.008 1.623 -5.050 1.00 93.19 103 LYS A C 1
ATOM 879 O O . LYS A 1 103 ? -10.980 1.977 -4.389 1.00 93.19 103 LYS A O 1
ATOM 884 N N . GLN A 1 104 ? -9.852 0.375 -5.498 1.00 92.94 104 GLN A N 1
ATOM 885 C CA . GLN A 1 104 ? -10.802 -0.705 -5.209 1.00 92.94 104 GLN A CA 1
ATOM 886 C C . GLN A 1 104 ? -10.825 -1.046 -3.717 1.00 92.94 104 GLN A C 1
ATOM 888 O O . GLN A 1 104 ? -11.878 -0.955 -3.095 1.00 92.94 104 GLN A O 1
ATOM 893 N N . VAL A 1 105 ? -9.667 -1.352 -3.125 1.00 91.50 105 VAL A N 1
ATOM 894 C CA . VAL A 1 105 ? -9.556 -1.695 -1.695 1.00 91.50 105 VAL A CA 1
ATOM 895 C C . VAL A 1 105 ? -10.042 -0.536 -0.818 1.00 91.50 105 VAL A C 1
ATOM 897 O O . VAL A 1 105 ? -10.834 -0.744 0.098 1.00 91.50 105 VAL A O 1
ATOM 900 N N . ARG A 1 106 ? -9.650 0.703 -1.149 1.00 91.19 106 ARG A N 1
ATOM 901 C CA . ARG A 1 106 ? -10.135 1.922 -0.482 1.00 91.19 106 ARG A CA 1
ATOM 902 C C . ARG A 1 106 ? -11.658 2.033 -0.543 1.00 91.19 106 ARG A C 1
ATOM 904 O O . ARG A 1 106 ? -12.289 2.368 0.454 1.00 91.19 106 ARG A O 1
ATOM 911 N N . SER A 1 107 ? -12.258 1.748 -1.700 1.00 90.81 107 SER A N 1
ATOM 912 C CA . SER A 1 107 ? -13.714 1.776 -1.848 1.00 90.81 107 SER A CA 1
ATOM 913 C C . SER A 1 107 ? -14.411 0.744 -0.963 1.00 90.81 107 SER A C 1
ATOM 915 O O . SER A 1 107 ? -15.504 1.035 -0.481 1.00 90.81 107 SER A O 1
ATOM 917 N N . GLU A 1 108 ? -13.828 -0.436 -0.757 1.00 90.31 108 GLU A N 1
ATOM 918 C CA . GLU A 1 108 ? -14.404 -1.445 0.137 1.00 90.31 108 GLU A CA 1
ATOM 919 C C . GLU A 1 108 ? -14.314 -1.013 1.604 1.00 90.31 108 GLU A C 1
ATOM 921 O O . GLU A 1 108 ? -15.317 -1.090 2.312 1.00 90.31 108 GLU A O 1
ATOM 926 N N . PHE A 1 109 ? -13.185 -0.441 2.043 1.00 89.06 109 PHE A N 1
ATOM 927 C CA . PHE A 1 109 ? -13.101 0.154 3.382 1.00 89.06 109 PHE A CA 1
ATOM 928 C C . PHE A 1 109 ? -14.144 1.256 3.582 1.00 89.06 109 PHE A C 1
ATOM 930 O O . PHE A 1 109 ? -14.881 1.221 4.562 1.00 89.06 109 PHE A O 1
ATOM 937 N N . HIS A 1 110 ? -14.307 2.172 2.624 1.00 87.75 110 HIS A N 1
ATOM 938 C CA . HIS A 1 110 ? -15.341 3.207 2.718 1.00 87.75 110 HIS A CA 1
ATOM 939 C C . HIS A 1 110 ? -16.765 2.637 2.822 1.00 87.75 110 HIS A C 1
ATOM 941 O O . HIS A 1 110 ? -17.590 3.196 3.545 1.00 87.75 110 HIS A O 1
ATOM 947 N N . LYS A 1 111 ? -17.082 1.548 2.106 1.00 88.88 111 LYS A N 1
ATOM 948 C CA . LYS A 1 111 ? -18.393 0.885 2.217 1.00 88.88 111 LYS A CA 1
ATOM 949 C C . LYS A 1 111 ? -18.594 0.303 3.613 1.00 88.88 111 LYS A C 1
ATOM 951 O O . LYS A 1 111 ? -19.629 0.564 4.218 1.00 88.88 111 LYS A O 1
ATOM 956 N N . LEU A 1 112 ? -17.600 -0.424 4.127 1.00 87.19 112 LEU A N 1
ATOM 957 C CA . LEU A 1 112 ? -17.646 -1.014 5.466 1.00 87.19 112 LEU A CA 1
ATOM 958 C C . LEU A 1 112 ? -17.826 0.061 6.540 1.00 87.19 112 LEU A C 1
ATOM 960 O O . LEU A 1 112 ? -18.698 -0.070 7.389 1.00 87.19 112 LEU A O 1
ATOM 964 N N . ILE A 1 113 ? -17.079 1.162 6.449 1.00 85.00 113 ILE A N 1
ATOM 965 C CA . ILE A 1 113 ? -17.175 2.288 7.387 1.00 85.00 113 ILE A CA 1
ATOM 966 C C . ILE A 1 113 ? -18.588 2.862 7.397 1.00 85.00 113 ILE A C 1
ATOM 968 O O . ILE A 1 113 ? -19.196 2.975 8.458 1.00 85.00 113 ILE A O 1
ATOM 972 N N . LYS A 1 114 ? -19.146 3.158 6.216 1.00 82.44 114 LYS A N 1
ATOM 973 C CA . LYS A 1 114 ? -20.515 3.678 6.098 1.00 82.44 114 LYS A CA 1
ATOM 974 C C . LYS A 1 114 ? -21.556 2.724 6.682 1.00 82.44 114 LYS A C 1
ATOM 976 O O . LYS A 1 114 ? -22.482 3.188 7.340 1.00 82.44 114 LYS A O 1
ATOM 981 N N . MET A 1 115 ? -21.415 1.416 6.456 1.00 80.00 115 MET A N 1
ATOM 982 C CA . MET A 1 115 ? -22.317 0.409 7.030 1.00 80.00 115 MET A CA 1
ATOM 983 C C . MET A 1 115 ? -22.255 0.407 8.560 1.00 80.00 115 MET A C 1
ATOM 985 O O . MET A 1 115 ? -23.296 0.378 9.209 1.00 80.00 115 MET A O 1
ATOM 989 N N . THR A 1 116 ? -21.055 0.495 9.135 1.00 68.50 116 THR A N 1
ATOM 990 C CA . THR A 1 116 ? -20.869 0.530 10.590 1.00 68.50 116 THR A CA 1
ATOM 991 C C . THR A 1 116 ? -21.417 1.817 11.205 1.00 68.50 116 THR A C 1
ATOM 993 O O . THR A 1 116 ? -22.021 1.765 12.268 1.00 68.50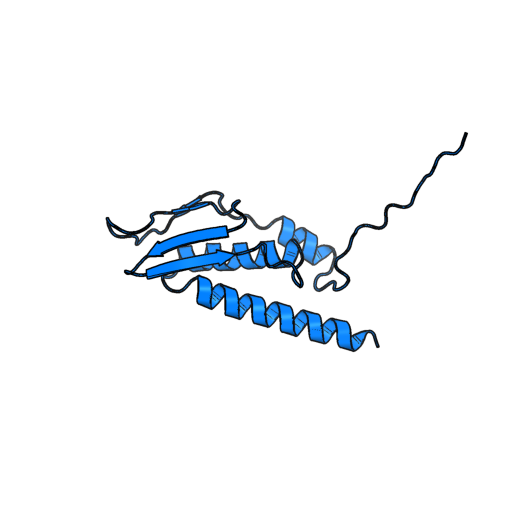 116 THR A O 1
ATOM 996 N N . THR A 1 117 ? -21.281 2.969 10.539 1.00 63.16 117 THR A N 1
ATOM 997 C CA . THR A 1 117 ? -21.841 4.240 11.033 1.00 63.16 117 THR A CA 1
ATOM 998 C C . THR A 1 117 ? -23.374 4.266 10.990 1.00 63.16 117 THR A C 1
ATOM 1000 O O . THR A 1 117 ? -23.994 4.830 11.885 1.00 63.16 117 THR A O 1
ATOM 1003 N N . LEU A 1 118 ? -24.000 3.631 9.992 1.00 58.03 118 LEU A N 1
ATOM 1004 C CA . LEU A 1 118 ? -25.465 3.533 9.885 1.00 58.03 118 LEU A CA 1
ATOM 1005 C C . LEU A 1 118 ? -26.102 2.610 10.939 1.00 58.03 118 LEU A C 1
ATOM 1007 O O . LEU A 1 118 ? -27.295 2.724 11.183 1.00 58.03 118 LEU A O 1
ATOM 1011 N N . LEU A 1 119 ? -25.332 1.711 11.557 1.00 46.84 119 LEU A N 1
ATOM 1012 C CA . LEU A 1 119 ? -25.801 0.810 12.621 1.00 46.84 119 LEU A CA 1
ATOM 1013 C C . LEU A 1 119 ? -25.844 1.467 14.013 1.00 46.84 119 LEU A C 1
ATOM 1015 O O . LEU A 1 119 ? -26.305 0.837 14.961 1.00 46.84 119 LEU A O 1
ATOM 1019 N N . VAL A 1 120 ? -25.344 2.699 14.151 1.00 45.50 120 VAL A N 1
ATOM 1020 C CA . VAL A 1 120 ? -25.228 3.421 15.436 1.00 45.50 120 VAL A CA 1
ATOM 1021 C C . VAL A 1 120 ? -26.314 4.508 15.592 1.00 45.50 120 VAL A C 1
ATOM 1023 O O . VAL A 1 120 ? -26.288 5.271 16.555 1.00 45.50 120 VAL A O 1
ATOM 1026 N N . ILE A 1 121 ? -27.292 4.570 14.680 1.00 41.94 121 ILE A N 1
ATOM 1027 C CA . ILE A 1 121 ? -28.451 5.486 14.718 1.00 41.94 121 ILE A CA 1
ATOM 1028 C C . ILE A 1 121 ? -29.730 4.662 14.859 1.00 41.94 121 ILE A C 1
ATOM 1030 O O . ILE A 1 121 ? -30.590 5.054 15.678 1.00 41.94 121 ILE A O 1
#

Foldseek 3Di:
DDDPPPVPPDPDDPFDLDDPVRLVVLVPDDFDQWQAQPPADPPWDGTFGLVDQKTWIGGPNDIDIDGNPVPPQDDPSLSSVLSSVLSVCSVVHPCRCSNVVSVVSVVVSVVSRVVRVVVVD